Protein AF-A0A1I2QDH2-F1 (afdb_monomer)

Radius of gyration: 27.85 Å; Cα contacts (8 Å, |Δi|>4): 23; chains: 1; bounding box: 57×22×77 Å

Mean predicted aligned error: 15.74 Å

Organism: NCBI:txid1529

Sequence (107 aa):
MDELKKILLAGVGSIAYTYEKSANVVEELVEKGRLSVDEGKELSQELKRTFKDKSEAFNKKVMPLTKEDLKNTFEEMDFVSRDEFNDLREQVTKLEAKINAILNSLE

Nearest PDB structures (foldseek):
  2f66-assembly3_A  TM=7.375E-01  e=2.395E+00  Saccharomyces cerevisiae
  6pby-assembly1_A  TM=6.009E-01  e=7.349E+00  Rattus norvegicus

Structure (mmCIF, N/CA/C/O backbone):
data_AF-A0A1I2QDH2-F1
#
_entry.id   AF-A0A1I2QDH2-F1
#
loop_
_atom_site.group_PDB
_atom_site.id
_atom_site.type_symbol
_atom_site.label_atom_id
_atom_site.label_alt_id
_atom_site.label_comp_id
_atom_site.label_asym_id
_atom_site.label_entity_id
_atom_site.label_seq_id
_atom_site.pdbx_PDB_ins_code
_atom_site.Cartn_x
_atom_site.Cartn_y
_atom_site.Cartn_z
_atom_site.occupancy
_atom_site.B_iso_or_equiv
_atom_site.auth_seq_id
_atom_site.auth_comp_id
_atom_site.auth_asym_id
_atom_site.auth_atom_id
_atom_site.pdbx_PDB_model_num
ATOM 1 N N . MET A 1 1 ? -4.687 13.388 22.033 1.00 52.53 1 MET A N 1
ATOM 2 C CA . MET A 1 1 ? -5.242 13.145 20.681 1.00 52.53 1 MET A CA 1
ATOM 3 C C . MET A 1 1 ? -4.155 13.109 19.611 1.00 52.53 1 MET A C 1
ATOM 5 O O . MET A 1 1 ? -4.178 12.199 18.794 1.00 52.53 1 MET A O 1
ATOM 9 N N . ASP A 1 2 ? -3.180 14.023 19.627 1.00 57.59 2 ASP A N 1
ATOM 10 C CA . ASP A 1 2 ? -2.131 14.062 18.590 1.00 57.59 2 ASP A CA 1
ATOM 11 C C . ASP A 1 2 ? -1.115 12.922 18.660 1.00 57.59 2 ASP A C 1
ATOM 13 O O . ASP A 1 2 ? -0.591 12.500 17.638 1.00 57.59 2 ASP A O 1
ATOM 17 N N . GLU A 1 3 ? -0.871 12.371 19.842 1.00 54.78 3 GLU A N 1
ATOM 18 C CA . GLU A 1 3 ? 0.064 11.256 20.022 1.00 54.78 3 GLU A CA 1
ATOM 19 C C . GLU A 1 3 ? -0.487 9.941 19.450 1.00 54.78 3 GLU A C 1
ATOM 21 O O . GLU A 1 3 ? 0.215 9.220 18.749 1.00 54.78 3 GLU A O 1
ATOM 26 N N . LEU A 1 4 ? -1.793 9.703 19.621 1.00 57.72 4 LEU A N 1
ATOM 27 C CA . LEU A 1 4 ? -2.503 8.596 18.980 1.00 57.72 4 LEU A CA 1
ATOM 28 C C . LEU A 1 4 ? -2.540 8.775 17.457 1.00 57.72 4 LEU A C 1
ATOM 30 O O . LEU A 1 4 ? -2.280 7.826 16.726 1.00 57.72 4 LEU A O 1
ATOM 34 N N . LYS A 1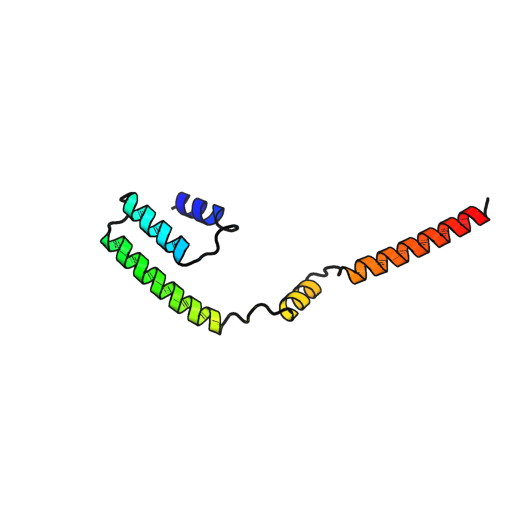 5 ? -2.786 10.000 16.966 1.00 53.25 5 LYS A N 1
ATOM 35 C CA . LYS A 1 5 ? -2.701 10.308 15.530 1.00 53.25 5 LYS A CA 1
ATOM 36 C C . LYS A 1 5 ? -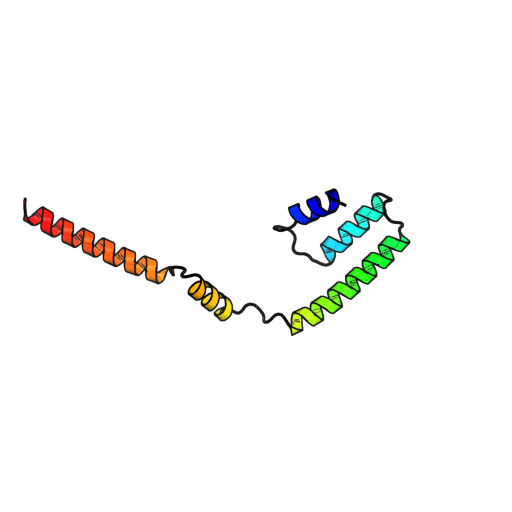1.299 10.064 14.978 1.00 53.25 5 LYS A C 1
ATOM 38 O O . LYS A 1 5 ? -1.192 9.537 13.883 1.00 53.25 5 LYS A O 1
ATOM 43 N N . LYS A 1 6 ? -0.238 10.398 15.720 1.00 57.53 6 LYS A N 1
ATOM 44 C CA . LYS A 1 6 ? 1.157 10.154 15.318 1.00 57.53 6 LYS A CA 1
ATOM 45 C C . LYS A 1 6 ? 1.512 8.668 15.297 1.00 57.53 6 LYS A C 1
ATOM 47 O O . LYS A 1 6 ? 2.166 8.246 14.356 1.00 57.53 6 LYS A O 1
ATOM 52 N N . ILE A 1 7 ? 1.048 7.879 16.267 1.00 60.56 7 ILE A N 1
ATOM 53 C CA . ILE A 1 7 ? 1.224 6.415 16.277 1.00 60.56 7 ILE A CA 1
ATOM 54 C C . ILE A 1 7 ? 0.462 5.774 15.111 1.00 60.56 7 ILE A C 1
ATOM 56 O O . ILE A 1 7 ? 1.001 4.921 14.413 1.00 60.56 7 ILE A O 1
ATOM 60 N N . LEU A 1 8 ? -0.765 6.235 14.854 1.00 55.16 8 LEU A N 1
ATOM 61 C CA . LEU A 1 8 ? -1.559 5.796 13.710 1.00 55.16 8 LEU A CA 1
ATOM 62 C C . LEU A 1 8 ? -0.887 6.169 12.384 1.00 55.16 8 LEU A C 1
ATOM 64 O O . LEU A 1 8 ? -0.752 5.297 11.537 1.00 55.16 8 LEU A O 1
ATOM 68 N N . LEU A 1 9 ? -0.424 7.416 12.228 1.00 60.09 9 LEU A N 1
ATOM 69 C CA . LEU A 1 9 ? 0.258 7.935 11.031 1.00 60.09 9 LEU A CA 1
ATOM 70 C C . LEU A 1 9 ? 1.611 7.254 10.783 1.00 60.09 9 LEU A C 1
ATOM 72 O O . LEU A 1 9 ? 1.924 6.934 9.642 1.00 60.09 9 LEU A O 1
ATOM 76 N N . ALA A 1 10 ? 2.376 6.964 11.839 1.00 63.94 10 ALA A N 1
ATOM 77 C CA . ALA A 1 10 ? 3.607 6.176 11.758 1.00 63.94 10 ALA A CA 1
ATOM 78 C C . ALA A 1 10 ? 3.347 4.700 11.391 1.00 63.94 10 ALA A C 1
ATOM 80 O O . ALA A 1 10 ? 4.261 4.006 10.954 1.00 63.94 10 ALA A O 1
ATOM 81 N N . GLY A 1 11 ? 2.102 4.231 11.536 1.00 53.19 11 GLY A N 1
ATOM 82 C CA . GLY A 1 11 ? 1.639 2.906 11.125 1.00 53.19 11 GLY A CA 1
ATOM 83 C C . GLY A 1 11 ? 1.076 2.820 9.699 1.00 53.19 11 GLY A C 1
ATOM 84 O O . GLY A 1 11 ? 0.813 1.706 9.243 1.00 53.19 11 GLY A O 1
ATOM 85 N N . VAL A 1 12 ? 0.919 3.938 8.969 1.00 48.84 12 VAL A N 1
ATOM 86 C CA . VAL A 1 12 ? 0.325 4.000 7.605 1.00 48.84 12 VAL A CA 1
ATOM 87 C C . VAL A 1 12 ? 1.314 3.518 6.531 1.00 48.84 12 VAL A C 1
ATOM 89 O O . VAL A 1 12 ? 1.538 4.161 5.513 1.00 48.84 12 VAL A O 1
ATOM 92 N N . GLY A 1 13 ? 1.930 2.359 6.755 1.00 46.59 13 GLY A N 1
ATOM 93 C CA . GLY A 1 13 ? 2.784 1.709 5.761 1.00 46.59 13 GLY A CA 1
ATOM 94 C C . GLY A 1 13 ? 3.125 0.254 6.072 1.00 46.59 13 GLY A C 1
ATOM 95 O O . GLY A 1 13 ? 3.237 -0.547 5.152 1.00 46.59 13 GLY A O 1
ATOM 96 N N . SER A 1 14 ? 3.240 -0.125 7.346 1.00 53.00 14 SER A N 1
ATOM 97 C CA . SER A 1 14 ? 3.725 -1.459 7.742 1.00 53.00 14 SER A CA 1
ATOM 98 C C . SER A 1 14 ? 2.727 -2.297 8.542 1.00 53.00 14 SER A C 1
ATOM 100 O O . SER A 1 14 ? 2.967 -3.486 8.736 1.00 53.00 14 SER A O 1
ATOM 102 N N . ILE A 1 15 ? 1.591 -1.738 8.973 1.00 45.44 15 ILE A N 1
ATOM 103 C CA . ILE A 1 15 ? 0.585 -2.499 9.717 1.00 45.44 15 ILE A CA 1
ATOM 104 C C . ILE A 1 15 ? -0.777 -2.244 9.095 1.00 45.44 15 ILE A C 1
ATOM 106 O O . ILE A 1 15 ? -1.432 -1.240 9.364 1.00 45.44 15 ILE A O 1
ATOM 110 N N . ALA A 1 16 ? -1.190 -3.157 8.220 1.00 51.59 16 ALA A N 1
ATOM 111 C CA . ALA A 1 16 ? -2.557 -3.213 7.736 1.00 51.59 16 ALA A CA 1
ATOM 112 C C . ALA A 1 16 ? -3.521 -3.050 8.926 1.00 51.59 16 ALA A C 1
ATOM 114 O O . ALA A 1 16 ? -3.333 -3.698 9.960 1.00 51.59 16 ALA A O 1
ATOM 115 N N . TYR A 1 17 ? -4.519 -2.172 8.783 1.00 54.88 17 TYR A N 1
ATOM 116 C CA . TYR A 1 17 ? -5.624 -1.953 9.724 1.00 54.88 17 TYR A CA 1
ATOM 117 C C . TYR A 1 17 ? -6.413 -3.265 9.912 1.00 54.88 17 TYR A C 1
ATOM 119 O O . TYR A 1 17 ? -7.471 -3.488 9.327 1.00 54.88 17 TYR A O 1
ATOM 127 N N . THR A 1 18 ? -5.845 -4.185 10.682 1.00 67.62 18 THR A N 1
ATOM 128 C CA . THR A 1 18 ? -6.388 -5.506 10.978 1.00 67.62 18 THR A CA 1
ATOM 129 C C . THR A 1 18 ? -6.973 -5.483 12.377 1.00 67.62 18 THR A C 1
ATOM 131 O O . THR A 1 18 ? -6.464 -4.801 13.270 1.00 67.62 18 THR A O 1
ATOM 134 N N . TYR A 1 19 ? -8.048 -6.245 12.570 1.00 73.25 19 TYR A N 1
ATOM 135 C CA . TYR A 1 19 ? -8.721 -6.361 13.860 1.00 73.25 19 TYR A CA 1
ATOM 136 C C . TYR A 1 19 ? -7.746 -6.669 15.010 1.00 73.25 19 TYR A C 1
ATOM 138 O O . TYR A 1 19 ? -7.825 -6.037 16.059 1.00 73.25 19 TYR A O 1
ATOM 146 N N . GLU A 1 20 ? -6.792 -7.578 14.790 1.00 70.25 20 GLU A N 1
ATOM 147 C CA . GLU A 1 20 ? -5.798 -7.985 15.790 1.00 70.25 20 GLU A CA 1
ATOM 148 C C . GLU A 1 20 ? -4.931 -6.810 16.260 1.00 70.25 20 GLU A C 1
ATOM 150 O O . GLU A 1 20 ? -4.750 -6.610 17.460 1.00 70.25 20 GLU A O 1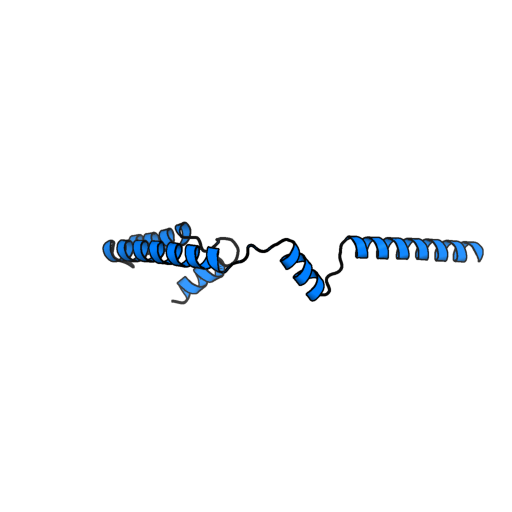
ATOM 155 N N . LYS A 1 21 ? -4.468 -5.950 15.342 1.00 75.38 21 LYS A N 1
ATOM 156 C CA . LYS A 1 21 ? -3.667 -4.789 15.741 1.00 75.38 21 LYS A CA 1
ATOM 157 C C . LYS A 1 21 ? -4.491 -3.745 16.490 1.00 75.38 21 LYS A C 1
ATOM 159 O O . LYS A 1 21 ? -3.986 -3.146 17.436 1.00 75.38 21 LYS A O 1
ATOM 164 N N . SER A 1 22 ? -5.741 -3.525 16.084 1.00 77.75 22 SER A N 1
ATOM 165 C CA . SER A 1 22 ? -6.642 -2.603 16.781 1.00 77.75 22 SER A CA 1
ATOM 166 C C . SER A 1 22 ? -7.015 -3.102 18.180 1.00 77.75 22 SER A C 1
ATOM 168 O O . SER A 1 22 ? -7.070 -2.290 19.099 1.00 77.75 22 SER A O 1
ATOM 170 N N . ALA A 1 23 ? -7.207 -4.412 18.362 1.00 82.00 23 ALA A N 1
ATOM 171 C CA . ALA A 1 23 ? -7.462 -5.017 19.669 1.00 82.00 23 ALA A CA 1
ATOM 172 C C . ALA A 1 23 ? -6.275 -4.823 20.632 1.00 82.00 23 ALA A C 1
ATOM 174 O O . ALA A 1 23 ? -6.478 -4.399 21.766 1.00 82.00 23 ALA A O 1
ATOM 175 N N . ASN A 1 24 ? -5.040 -5.000 20.149 1.00 82.69 24 ASN A N 1
ATOM 176 C CA . ASN A 1 24 ? -3.834 -4.802 20.963 1.00 82.69 24 ASN A CA 1
ATOM 177 C C . ASN A 1 24 ? -3.690 -3.358 21.478 1.00 82.69 24 ASN A C 1
ATOM 179 O O . ASN A 1 24 ? -3.202 -3.139 22.581 1.00 82.69 24 ASN A O 1
ATOM 183 N N . VAL A 1 25 ? -4.131 -2.356 20.706 1.00 84.12 25 VAL A N 1
ATOM 184 C CA . VAL A 1 25 ? -4.120 -0.951 21.157 1.00 84.12 25 VAL A CA 1
ATOM 185 C C . VAL A 1 25 ? -5.133 -0.724 22.280 1.00 84.12 25 VAL A C 1
ATOM 187 O O . VAL A 1 25 ? -4.859 0.038 23.202 1.00 84.12 25 VAL A O 1
ATOM 190 N N . VAL A 1 26 ? -6.298 -1.374 22.225 1.00 86.25 26 VAL A N 1
ATOM 191 C CA . VAL A 1 26 ? -7.292 -1.292 23.308 1.00 86.25 26 VAL A CA 1
ATOM 192 C C . VAL A 1 26 ? -6.743 -1.918 24.585 1.00 86.25 26 VAL A C 1
ATOM 194 O O . VAL A 1 26 ? -6.862 -1.318 25.650 1.00 86.25 26 VAL A O 1
ATOM 197 N N . GLU A 1 27 ? -6.090 -3.072 24.473 1.00 87.25 27 GLU A N 1
ATOM 198 C CA . GLU A 1 27 ? -5.450 -3.750 25.601 1.00 87.25 27 GLU A CA 1
ATOM 199 C C . GLU A 1 27 ? -4.337 -2.892 26.224 1.00 87.25 27 GLU A C 1
ATOM 201 O O . GLU A 1 27 ? -4.336 -2.670 27.432 1.00 87.25 27 GLU A O 1
ATOM 206 N N . GLU A 1 28 ? -3.488 -2.266 25.404 1.00 86.62 28 GLU A N 1
ATOM 207 C CA . GLU A 1 28 ? -2.446 -1.340 25.869 1.00 86.62 28 GLU A CA 1
ATOM 208 C C . GLU A 1 28 ? -3.029 -0.122 26.617 1.00 86.62 28 GLU A C 1
ATOM 210 O O . GLU A 1 28 ? -2.430 0.394 27.565 1.00 86.62 28 GLU A O 1
ATOM 215 N N . LEU A 1 29 ? -4.210 0.362 26.218 1.00 88.31 29 LEU A N 1
ATOM 216 C CA . LEU A 1 29 ? -4.893 1.457 26.912 1.00 88.31 29 LEU A CA 1
ATOM 217 C C . LEU A 1 29 ? -5.475 1.022 28.265 1.00 88.31 29 LEU A C 1
ATOM 219 O O . LEU A 1 29 ? -5.479 1.836 29.192 1.00 88.31 29 LEU A O 1
ATOM 223 N N . VAL A 1 30 ? -5.916 -0.234 28.394 1.00 89.81 30 VAL A N 1
ATOM 224 C CA . VAL A 1 30 ? -6.346 -0.827 29.673 1.00 89.81 30 VAL A CA 1
ATOM 225 C C . VAL A 1 30 ? -5.146 -1.022 30.599 1.00 89.81 30 VAL A C 1
ATOM 227 O O . VAL A 1 30 ? -5.181 -0.583 31.746 1.00 89.81 30 VAL A O 1
ATOM 230 N N . GLU A 1 31 ? -4.051 -1.595 30.095 1.00 89.56 31 GLU A N 1
ATOM 231 C CA . GLU A 1 31 ? -2.813 -1.800 30.860 1.00 89.56 31 GLU A CA 1
ATOM 232 C C . GLU A 1 31 ? -2.222 -0.481 31.373 1.00 89.56 31 GLU A C 1
ATOM 234 O O . GLU A 1 31 ? -1.739 -0.399 32.502 1.00 89.56 31 GLU A O 1
ATOM 239 N N . LYS A 1 32 ? -2.308 0.587 30.571 1.00 91.50 32 LYS A N 1
ATOM 240 C CA . LYS A 1 32 ? -1.865 1.937 30.955 1.00 91.50 32 LYS A CA 1
ATOM 241 C C . LYS A 1 32 ? -2.853 2.674 31.868 1.00 91.50 32 LYS A C 1
ATOM 243 O O . LYS A 1 32 ? -2.628 3.850 32.159 1.00 91.50 32 LYS A O 1
ATOM 248 N N . GLY A 1 33 ? -3.951 2.036 32.282 1.00 89.44 33 GLY A N 1
ATOM 249 C CA . GLY A 1 33 ? -4.984 2.625 33.140 1.00 89.44 33 GLY A CA 1
ATOM 250 C C . GLY A 1 33 ? -5.742 3.788 32.493 1.00 89.44 33 GLY A C 1
ATOM 251 O O . GLY A 1 33 ? -6.326 4.610 33.196 1.00 89.44 33 GLY A O 1
ATOM 252 N N . ARG A 1 34 ? -5.699 3.901 31.158 1.00 88.81 34 ARG A N 1
ATOM 253 C CA . ARG A 1 34 ? -6.420 4.934 30.394 1.00 88.81 34 ARG A CA 1
ATOM 254 C C . ARG A 1 34 ? -7.840 4.501 30.031 1.00 88.81 34 ARG A C 1
ATOM 256 O O . ARG A 1 34 ? -8.648 5.361 29.701 1.00 88.81 34 ARG A O 1
ATOM 263 N N . LEU A 1 35 ? -8.110 3.198 30.083 1.00 88.81 35 LEU A N 1
ATOM 264 C CA . LEU A 1 35 ? -9.436 2.588 30.058 1.00 88.81 35 LEU A CA 1
ATOM 265 C C . LEU A 1 35 ? -9.586 1.661 31.264 1.00 88.81 35 LEU A C 1
ATOM 267 O O . LEU A 1 35 ? -8.623 1.020 31.688 1.00 88.81 35 LEU A O 1
ATOM 271 N N . SER A 1 36 ? -10.806 1.542 31.779 1.00 91.62 36 SER A N 1
ATOM 272 C CA . SER A 1 36 ? -11.151 0.435 32.667 1.00 91.62 36 SER A CA 1
ATOM 273 C C . SER A 1 36 ? -11.211 -0.890 31.896 1.00 91.62 36 SER A C 1
ATOM 275 O O . SER A 1 36 ? -11.383 -0.930 30.676 1.00 91.62 36 SER A O 1
ATOM 277 N N . VAL A 1 37 ? -11.097 -2.004 32.622 1.00 91.44 37 VAL A N 1
ATOM 278 C CA . VAL A 1 37 ? -11.192 -3.356 32.044 1.00 91.44 37 VAL A CA 1
ATOM 279 C C . VAL A 1 37 ? -12.537 -3.577 31.345 1.00 91.44 37 VAL A C 1
ATOM 281 O O . VAL A 1 37 ? -12.591 -4.245 30.313 1.00 91.44 37 VAL A O 1
ATOM 284 N N . ASP A 1 38 ? -13.616 -3.013 31.886 1.00 90.75 38 ASP A N 1
ATOM 285 C CA . ASP A 1 38 ? -14.958 -3.184 31.332 1.00 90.75 38 ASP A CA 1
ATOM 286 C C . ASP A 1 38 ? -15.147 -2.366 30.048 1.00 90.75 38 ASP A C 1
ATOM 288 O O . ASP A 1 38 ? -15.603 -2.917 29.045 1.00 90.75 38 ASP A O 1
ATOM 292 N N . GLU A 1 39 ? -14.674 -1.115 30.017 1.00 87.50 39 GLU A N 1
ATOM 293 C CA . GLU A 1 39 ? -14.669 -0.295 28.795 1.00 87.50 39 GLU A CA 1
ATOM 294 C C . GLU A 1 39 ? -13.788 -0.922 27.701 1.00 87.50 39 GLU A C 1
ATOM 296 O O . GLU A 1 39 ? -14.142 -0.913 26.522 1.00 87.50 39 GLU A O 1
ATOM 301 N N . GLY A 1 40 ? -12.649 -1.518 28.072 1.00 89.12 40 GLY A N 1
ATOM 302 C CA . GLY A 1 40 ? -11.773 -2.210 27.125 1.00 89.12 40 GLY A CA 1
ATOM 303 C C . GLY A 1 40 ? -12.426 -3.446 26.498 1.00 89.12 40 GLY A C 1
ATOM 304 O O . GLY A 1 40 ? -12.279 -3.690 25.296 1.00 89.12 40 GLY A O 1
ATOM 305 N N . LYS A 1 41 ? -13.191 -4.213 27.286 1.00 89.25 41 LYS A N 1
ATOM 306 C CA . LYS A 1 41 ? -13.960 -5.368 26.793 1.00 89.25 41 LYS A CA 1
ATOM 307 C C . LYS A 1 41 ? -15.076 -4.942 25.848 1.00 89.25 41 LYS A C 1
ATOM 309 O O . LYS A 1 41 ? -15.225 -5.552 24.789 1.00 89.25 41 LYS A O 1
ATOM 314 N N . GLU A 1 42 ? -15.833 -3.913 26.214 1.00 91.12 42 G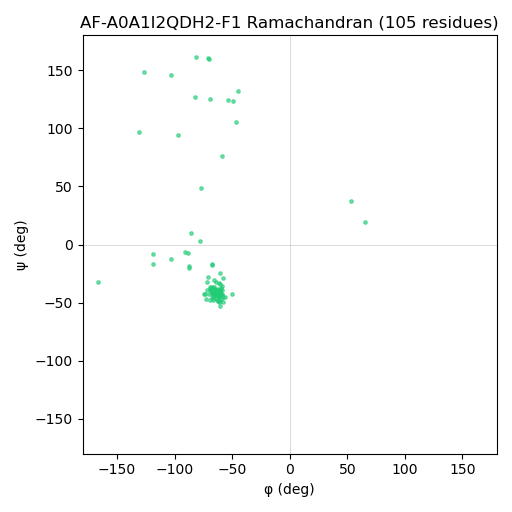LU A N 1
ATOM 315 C CA . GLU A 1 42 ? -16.916 -3.374 25.388 1.00 91.12 42 GLU A CA 1
ATOM 316 C C . GLU A 1 42 ? -16.376 -2.858 24.049 1.00 91.12 42 GLU A C 1
ATOM 318 O O . GLU A 1 42 ? -16.828 -3.285 22.983 1.00 91.12 42 GLU A O 1
ATOM 323 N N . LEU A 1 43 ? -15.316 -2.046 24.094 1.00 87.88 43 LEU A N 1
ATOM 324 C CA . LEU A 1 43 ? -14.676 -1.503 22.901 1.00 87.88 43 LEU A CA 1
ATOM 325 C C . LEU A 1 43 ? -14.110 -2.610 21.998 1.00 87.88 43 LEU A C 1
ATOM 327 O O . LEU A 1 43 ? -14.263 -2.555 20.779 1.00 87.88 43 LEU A O 1
ATOM 331 N N . SER A 1 44 ? -13.509 -3.655 22.574 1.00 85.38 44 SER A N 1
ATOM 332 C CA . SER A 1 44 ? -13.005 -4.808 21.812 1.00 85.38 44 SER A CA 1
ATOM 333 C C . SER A 1 44 ? -14.125 -5.574 21.101 1.00 85.38 44 SER A C 1
ATOM 335 O O . SER A 1 44 ? -13.977 -5.973 19.941 1.00 85.38 44 SER A O 1
ATOM 337 N N . GLN A 1 45 ? -15.270 -5.763 21.762 1.00 88.25 45 GLN A N 1
ATOM 338 C CA . GLN A 1 45 ? -16.439 -6.407 21.159 1.00 88.25 45 GLN A CA 1
ATOM 339 C C . GLN A 1 45 ? -17.037 -5.559 20.034 1.00 88.25 45 GLN A C 1
ATOM 341 O O . GLN A 1 45 ? -17.368 -6.089 18.968 1.00 88.25 45 GLN A O 1
ATOM 346 N N . GLU A 1 46 ? -17.131 -4.247 20.233 1.00 85.88 46 GLU A N 1
ATOM 347 C CA . GLU A 1 46 ? -17.644 -3.335 19.218 1.00 85.88 46 GLU A CA 1
ATOM 348 C C . GLU A 1 46 ? -16.711 -3.227 18.006 1.00 85.88 46 GLU A C 1
ATOM 350 O O . GLU A 1 46 ? -17.179 -3.243 16.863 1.00 85.88 46 GLU A O 1
ATOM 355 N N . LEU A 1 47 ? -15.393 -3.217 18.226 1.00 85.06 47 LEU A N 1
ATOM 356 C CA . LEU A 1 47 ? -14.398 -3.310 17.158 1.00 85.06 47 LEU A CA 1
ATOM 357 C C . LEU A 1 47 ? -14.565 -4.604 16.356 1.00 85.06 47 LEU A C 1
ATOM 359 O O . LEU A 1 47 ? -14.534 -4.566 15.125 1.00 85.06 47 LEU A O 1
ATOM 363 N N . LYS A 1 48 ? -14.798 -5.740 17.027 1.00 83.38 48 LYS A N 1
ATOM 364 C CA . LYS A 1 48 ? -14.992 -7.044 16.370 1.00 83.38 48 LYS A CA 1
ATOM 365 C C . LYS A 1 48 ? -16.235 -7.053 15.495 1.00 83.38 48 LYS A C 1
ATOM 367 O O . LYS A 1 48 ? -16.181 -7.509 14.353 1.00 83.38 48 LYS A O 1
ATOM 372 N N . ARG A 1 49 ? -17.343 -6.532 16.027 1.00 85.81 49 ARG A N 1
ATOM 373 C CA . ARG A 1 49 ? -18.605 -6.374 15.299 1.00 85.81 49 ARG A CA 1
ATOM 374 C C . ARG A 1 49 ? -18.418 -5.466 14.086 1.00 85.81 49 ARG A C 1
ATOM 376 O O . ARG A 1 49 ? -18.672 -5.889 12.968 1.00 85.81 49 ARG A O 1
ATOM 383 N N . THR A 1 50 ? -17.867 -4.273 14.296 1.00 82.00 50 THR A N 1
ATOM 384 C CA . THR A 1 50 ? -17.651 -3.278 13.236 1.00 82.00 50 THR A CA 1
ATOM 385 C C . THR A 1 50 ? -16.738 -3.807 12.136 1.00 82.00 50 THR A C 1
ATOM 387 O O . THR A 1 50 ? -16.992 -3.567 10.957 1.00 82.00 50 THR A O 1
ATOM 390 N N . PHE A 1 51 ? -15.676 -4.534 12.493 1.00 79.62 51 PHE A N 1
ATOM 391 C CA . PHE A 1 51 ? -14.780 -5.141 11.515 1.00 79.62 51 PHE A CA 1
ATOM 392 C C . PHE A 1 51 ? -15.476 -6.242 10.717 1.00 79.62 51 PHE A C 1
ATOM 394 O O . PHE A 1 51 ? -15.309 -6.293 9.503 1.00 79.62 51 PHE A O 1
ATOM 401 N N . LYS A 1 52 ? -16.280 -7.095 11.363 1.00 77.12 52 LYS A N 1
ATOM 402 C CA . LYS A 1 52 ? -17.061 -8.127 10.674 1.00 77.12 52 LYS A CA 1
ATOM 403 C C . LYS A 1 52 ? -18.078 -7.504 9.714 1.00 77.12 52 LYS A C 1
ATOM 405 O O . LYS A 1 52 ? -18.076 -7.854 8.540 1.00 77.12 52 LYS A O 1
ATOM 410 N N . ASP A 1 53 ? -18.846 -6.522 10.175 1.00 76.94 53 ASP A N 1
ATOM 411 C CA . ASP A 1 53 ? -19.865 -5.837 9.372 1.00 76.94 53 ASP A CA 1
ATOM 412 C C . ASP A 1 53 ? -19.234 -5.098 8.184 1.00 76.94 53 ASP A C 1
ATOM 414 O O . ASP A 1 53 ? -19.710 -5.186 7.049 1.00 76.94 53 ASP A O 1
ATOM 418 N N . LYS A 1 54 ? -18.113 -4.400 8.417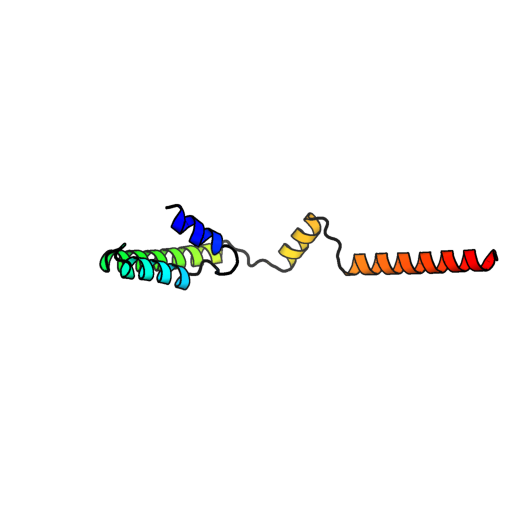 1.00 70.50 54 LYS A N 1
ATOM 419 C CA . LYS A 1 54 ? -17.363 -3.738 7.345 1.00 70.50 54 LYS A CA 1
ATOM 420 C C . LYS A 1 54 ? -16.686 -4.731 6.419 1.00 70.50 54 LYS A C 1
ATOM 422 O O . LYS A 1 54 ? -16.658 -4.455 5.235 1.00 70.50 54 LYS A O 1
ATOM 427 N N . SER A 1 55 ? -16.165 -5.853 6.906 1.00 66.06 55 SER A N 1
ATOM 428 C CA . SER A 1 55 ? -15.568 -6.897 6.067 1.00 66.06 55 SER A CA 1
ATOM 429 C C . SER A 1 55 ? -16.623 -7.548 5.178 1.00 66.06 55 SER A C 1
ATOM 431 O O . SER A 1 55 ? -16.404 -7.704 3.984 1.00 66.06 55 SER A O 1
ATOM 433 N N . GLU A 1 56 ? -17.810 -7.854 5.697 1.00 63.78 56 GLU A N 1
ATOM 434 C CA . GLU A 1 56 ? -18.927 -8.365 4.895 1.00 63.78 56 GLU A CA 1
ATOM 435 C C . GLU A 1 56 ? -19.408 -7.332 3.861 1.00 63.78 56 GLU A C 1
ATOM 437 O O . GLU A 1 56 ? -19.643 -7.675 2.700 1.00 63.78 56 GLU A O 1
ATOM 442 N N . ALA A 1 57 ? -19.479 -6.051 4.237 1.00 59.62 57 ALA A N 1
ATOM 443 C CA . ALA A 1 57 ? -19.798 -4.966 3.310 1.00 59.62 57 ALA A CA 1
ATOM 444 C C . ALA A 1 57 ? -18.688 -4.724 2.270 1.00 59.62 57 ALA A C 1
ATOM 446 O O . ALA A 1 57 ? -18.983 -4.460 1.107 1.00 59.62 57 ALA A O 1
ATOM 447 N N . PHE A 1 58 ? -17.421 -4.839 2.668 1.00 54.38 58 PHE A N 1
ATOM 448 C CA . PHE A 1 58 ? -16.236 -4.678 1.825 1.00 54.38 58 PHE A CA 1
ATOM 449 C C . PHE A 1 58 ? -16.114 -5.845 0.848 1.00 54.38 58 PHE A C 1
ATOM 451 O O . PHE A 1 58 ? -15.946 -5.603 -0.334 1.00 54.38 58 PHE A O 1
ATOM 458 N N . ASN A 1 59 ? -16.354 -7.086 1.273 1.00 52.97 59 ASN A N 1
ATOM 459 C CA . ASN A 1 59 ? -16.448 -8.245 0.378 1.00 52.97 59 ASN A CA 1
ATOM 460 C C . ASN A 1 59 ? -17.576 -8.105 -0.663 1.00 52.97 59 ASN A C 1
ATOM 462 O O . ASN A 1 59 ? -17.504 -8.706 -1.729 1.00 52.97 59 ASN A O 1
ATOM 466 N N . LYS A 1 60 ? -18.612 -7.300 -0.383 1.00 53.56 60 LYS A N 1
ATOM 467 C CA . LYS A 1 60 ? -19.686 -6.976 -1.340 1.00 53.56 60 LYS A CA 1
ATOM 468 C C . LYS A 1 60 ? -19.401 -5.771 -2.244 1.00 53.56 60 LYS A C 1
ATOM 470 O O . LYS A 1 60 ? -20.075 -5.637 -3.261 1.00 53.56 60 LYS A O 1
ATOM 475 N N . LYS A 1 61 ? -18.480 -4.872 -1.876 1.00 50.84 61 LYS A N 1
ATOM 476 C CA . LYS A 1 61 ? -18.231 -3.595 -2.583 1.00 50.84 61 LYS A CA 1
ATOM 477 C C . LYS A 1 61 ? -16.826 -3.439 -3.150 1.00 50.84 61 LYS A C 1
ATOM 479 O O . LYS A 1 61 ? -16.614 -2.575 -3.993 1.00 50.84 61 LYS A O 1
ATOM 484 N N . VAL A 1 62 ? -15.882 -4.243 -2.695 1.00 49.53 62 VAL A N 1
ATOM 485 C CA . VAL A 1 62 ? -14.526 -4.281 -3.217 1.00 49.53 62 VAL A CA 1
ATOM 486 C C . VAL A 1 62 ? -14.493 -5.416 -4.200 1.00 49.53 62 VAL A C 1
ATOM 488 O O . VAL A 1 62 ? -14.324 -6.579 -3.844 1.00 49.53 62 VAL A O 1
ATOM 491 N N . MET A 1 63 ? -14.715 -5.049 -5.459 1.00 53.66 63 MET A N 1
ATOM 492 C CA . MET A 1 63 ? -14.232 -5.874 -6.550 1.00 53.66 63 MET A CA 1
ATOM 493 C C . MET A 1 63 ? -12.758 -6.167 -6.238 1.00 53.66 63 MET A C 1
ATOM 495 O O . MET A 1 63 ? -12.012 -5.221 -5.957 1.00 53.66 63 MET A O 1
ATOM 499 N N . PRO A 1 64 ? -12.344 -7.443 -6.160 1.00 58.44 64 PRO A N 1
ATOM 500 C CA . PRO A 1 64 ? -10.935 -7.754 -5.999 1.00 58.44 64 PRO A CA 1
ATOM 501 C C . PRO A 1 64 ? -10.204 -7.039 -7.129 1.00 58.44 64 PRO A C 1
ATOM 503 O O . PRO A 1 64 ? -10.595 -7.229 -8.274 1.00 58.44 64 PRO A O 1
ATOM 506 N N . LEU A 1 65 ? -9.209 -6.204 -6.802 1.00 60.16 65 LEU A N 1
ATOM 507 C CA . LEU A 1 65 ? -8.357 -5.539 -7.791 1.00 60.16 65 LEU A CA 1
ATOM 508 C C . LEU A 1 65 ? -7.909 -6.591 -8.802 1.00 60.16 65 LEU A C 1
ATOM 510 O O . LEU A 1 65 ? -7.107 -7.476 -8.483 1.00 60.16 65 LEU A O 1
ATOM 514 N N . THR A 1 66 ? -8.503 -6.552 -9.988 1.00 69.94 66 THR A N 1
ATOM 515 C CA . THR A 1 66 ? -8.215 -7.535 -11.016 1.00 69.94 66 THR A CA 1
ATOM 516 C C . THR A 1 66 ? -6.933 -7.127 -11.728 1.00 69.94 66 THR A C 1
ATOM 518 O O . THR A 1 66 ? -6.482 -5.980 -11.676 1.00 69.94 66 THR A O 1
ATOM 521 N N . LYS A 1 67 ? -6.315 -8.084 -12.425 1.00 70.38 67 LYS A N 1
ATOM 522 C CA . LYS A 1 67 ? -5.173 -7.776 -13.297 1.00 70.38 67 LYS A CA 1
ATOM 523 C C . LYS A 1 67 ? -5.543 -6.746 -14.371 1.00 70.38 67 LYS A C 1
ATOM 525 O O . LYS A 1 67 ? -4.675 -6.003 -14.811 1.00 70.38 67 LYS A O 1
ATOM 530 N N . GLU A 1 68 ? -6.810 -6.717 -14.771 1.00 72.69 68 GLU A N 1
ATOM 531 C CA . GLU A 1 68 ? -7.351 -5.790 -15.760 1.00 72.69 68 GLU A CA 1
ATOM 532 C C . GLU A 1 68 ? -7.495 -4.376 -15.184 1.00 72.69 68 GLU A C 1
ATOM 534 O O . GLU A 1 68 ? -7.041 -3.431 -15.817 1.00 72.69 68 GLU A O 1
ATOM 539 N N . ASP A 1 69 ? -7.975 -4.235 -13.943 1.00 73.75 69 ASP A N 1
ATOM 540 C CA . ASP A 1 69 ? -8.046 -2.934 -13.255 1.00 73.75 69 ASP A CA 1
ATOM 541 C C . ASP A 1 69 ? -6.661 -2.288 -13.126 1.00 73.75 69 ASP A C 1
ATOM 543 O O . ASP A 1 69 ? -6.483 -1.106 -13.411 1.00 73.75 69 ASP A O 1
ATOM 547 N N . LEU A 1 70 ? -5.653 -3.086 -12.755 1.00 74.38 70 LEU A N 1
ATOM 548 C CA . LEU A 1 70 ? -4.271 -2.616 -12.669 1.00 74.38 70 LEU A CA 1
ATOM 549 C C . LEU A 1 70 ? -3.729 -2.205 -14.043 1.00 74.38 70 LEU A C 1
ATOM 551 O O . LEU A 1 70 ? -3.099 -1.157 -14.150 1.00 74.38 70 LEU A O 1
ATOM 555 N N . LYS A 1 71 ? -3.988 -2.999 -15.091 1.00 72.06 71 LYS A N 1
ATOM 556 C CA . LYS A 1 71 ? -3.570 -2.695 -16.469 1.00 72.06 71 LYS A CA 1
ATOM 557 C C . LYS A 1 71 ? -4.175 -1.377 -16.955 1.00 72.06 71 LYS A C 1
ATOM 559 O O . LYS A 1 71 ? -3.431 -0.527 -17.427 1.00 72.06 71 LYS A O 1
ATOM 564 N N . ASN A 1 72 ? -5.474 -1.178 -16.744 1.00 75.69 72 ASN A N 1
ATOM 565 C CA . ASN A 1 72 ? -6.176 0.045 -17.132 1.00 75.69 72 ASN A CA 1
ATOM 566 C C . ASN A 1 72 ? -5.613 1.274 -16.403 1.00 75.69 72 ASN A C 1
ATOM 568 O O . ASN A 1 72 ? -5.367 2.300 -17.022 1.00 75.69 72 ASN A O 1
ATOM 572 N N . THR A 1 73 ? -5.320 1.163 -15.103 1.00 77.88 73 THR A N 1
ATOM 573 C CA . THR A 1 73 ? -4.699 2.261 -14.344 1.00 77.88 73 THR A CA 1
ATOM 574 C C . THR A 1 73 ? -3.273 2.579 -14.818 1.00 77.88 73 THR A C 1
ATOM 576 O O . THR A 1 73 ? -2.879 3.743 -14.840 1.00 77.88 73 THR A O 1
ATOM 579 N N . PHE A 1 74 ? -2.477 1.574 -15.201 1.00 73.50 74 PHE A N 1
ATOM 580 C CA . PHE A 1 74 ? -1.147 1.811 -15.778 1.00 73.50 74 PHE A CA 1
ATOM 581 C C . PHE A 1 74 ? -1.222 2.481 -17.156 1.00 73.50 74 PHE A C 1
ATOM 583 O O . PHE A 1 74 ? -0.393 3.342 -17.445 1.00 73.50 74 PHE A O 1
ATOM 590 N N . GLU A 1 75 ? -2.224 2.132 -17.965 1.00 72.75 75 GLU A N 1
ATOM 591 C CA . GLU A 1 75 ? -2.494 2.777 -19.254 1.00 72.75 75 GLU A CA 1
ATOM 592 C C . GLU A 1 75 ? -2.968 4.232 -19.072 1.00 72.75 75 GLU A C 1
ATOM 594 O O . GLU A 1 75 ? -2.492 5.126 -19.765 1.00 72.75 75 GLU A O 1
ATOM 599 N N . GLU A 1 76 ? -3.834 4.509 -18.091 1.00 77.62 76 GLU A N 1
ATOM 600 C CA . GLU A 1 76 ? -4.300 5.868 -17.766 1.00 77.62 76 GLU A CA 1
ATOM 601 C C . GLU A 1 76 ? -3.190 6.790 -17.240 1.00 77.62 76 GLU A C 1
ATOM 603 O O . GLU A 1 76 ? -3.239 8.002 -17.448 1.00 77.62 76 GLU A O 1
ATOM 608 N N . MET A 1 77 ? -2.191 6.231 -16.551 1.00 77.38 77 MET A N 1
ATOM 609 C CA . MET A 1 77 ? -1.053 6.984 -16.014 1.00 77.38 77 MET A CA 1
ATOM 610 C C . MET A 1 77 ? 0.094 7.178 -17.020 1.00 77.38 77 MET A C 1
ATOM 612 O O . MET A 1 77 ? 1.160 7.645 -16.618 1.00 77.38 77 MET A O 1
ATOM 616 N N . ASP A 1 78 ? -0.119 6.838 -18.298 1.00 74.12 78 ASP A N 1
ATOM 617 C CA . ASP A 1 78 ? 0.857 6.979 -19.394 1.00 74.12 78 ASP A CA 1
ATOM 618 C C . ASP A 1 78 ? 2.212 6.317 -19.063 1.00 74.12 78 ASP A C 1
ATOM 620 O O . ASP A 1 78 ? 3.299 6.835 -19.332 1.00 74.12 78 ASP A O 1
ATOM 624 N N . PHE A 1 79 ? 2.154 5.171 -18.375 1.00 80.62 79 PHE A N 1
ATOM 625 C CA . PHE A 1 79 ? 3.340 4.454 -17.925 1.00 80.62 79 PHE A CA 1
ATOM 626 C C . PHE A 1 79 ? 3.906 3.601 -19.063 1.00 80.62 79 PHE A C 1
ATOM 628 O O . PHE A 1 79 ? 3.213 2.748 -19.611 1.00 80.62 79 PHE A O 1
ATOM 635 N N . VAL A 1 80 ? 5.195 3.763 -19.368 1.00 80.44 80 VAL A N 1
ATOM 636 C CA . VAL A 1 80 ? 5.863 2.954 -20.399 1.00 80.44 80 VAL A CA 1
ATOM 637 C C . VAL A 1 80 ? 6.008 1.509 -19.921 1.00 80.44 80 VAL A C 1
ATOM 639 O O . VAL A 1 80 ? 6.595 1.246 -18.862 1.00 80.44 80 VAL A O 1
ATOM 642 N N . SER A 1 81 ? 5.507 0.557 -20.709 1.00 83.06 81 SER A N 1
ATOM 643 C CA . SER A 1 81 ? 5.671 -0.866 -20.420 1.00 83.06 81 SER A CA 1
ATOM 644 C C . SER A 1 81 ? 7.115 -1.328 -20.643 1.00 83.06 81 SER A C 1
ATOM 646 O O . SER A 1 81 ? 7.918 -0.707 -21.344 1.00 83.06 81 SER A O 1
ATOM 648 N N . ARG A 1 82 ? 7.479 -2.466 -20.042 1.00 87.56 82 ARG A N 1
ATOM 649 C CA . ARG A 1 82 ? 8.826 -3.030 -20.214 1.00 87.56 82 ARG A CA 1
ATOM 650 C C . ARG A 1 82 ? 9.106 -3.437 -21.664 1.00 87.56 82 ARG A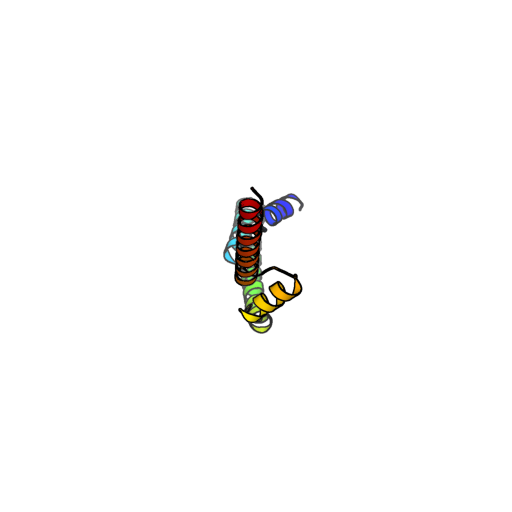 C 1
ATOM 652 O O . ARG A 1 82 ? 10.252 -3.331 -22.093 1.00 87.56 82 ARG A O 1
ATOM 659 N N . ASP A 1 83 ? 8.084 -3.873 -22.390 1.00 86.25 83 ASP A N 1
ATOM 660 C CA . ASP A 1 83 ? 8.215 -4.287 -23.786 1.00 86.25 83 ASP A CA 1
ATOM 661 C C . ASP A 1 83 ? 8.427 -3.068 -24.690 1.00 86.25 83 ASP A C 1
ATOM 663 O O . ASP A 1 83 ? 9.405 -3.032 -25.430 1.00 86.25 83 ASP A O 1
ATOM 667 N N . GLU A 1 84 ? 7.634 -2.004 -24.519 1.00 86.38 84 GLU A N 1
ATOM 668 C CA . GLU A 1 84 ? 7.827 -0.734 -25.241 1.00 86.38 84 GLU A CA 1
ATOM 669 C C . GLU A 1 84 ? 9.207 -0.114 -24.977 1.00 86.38 84 GLU A C 1
ATOM 671 O O . GLU A 1 84 ? 9.858 0.398 -25.890 1.00 86.38 84 GLU A O 1
ATOM 676 N N . PHE A 1 85 ? 9.696 -0.197 -23.735 1.00 92.25 85 PHE A N 1
ATOM 677 C CA . PHE A 1 85 ? 11.046 0.247 -23.391 1.00 92.25 85 PHE A CA 1
ATOM 678 C C . PHE A 1 85 ? 12.128 -0.562 -24.124 1.00 92.25 85 PHE A C 1
ATOM 680 O O . PHE A 1 85 ? 13.109 0.007 -24.611 1.00 92.25 85 PHE A O 1
ATOM 687 N N . ASN A 1 86 ? 11.970 -1.886 -24.200 1.00 93.81 86 ASN A N 1
ATOM 688 C CA . ASN A 1 86 ? 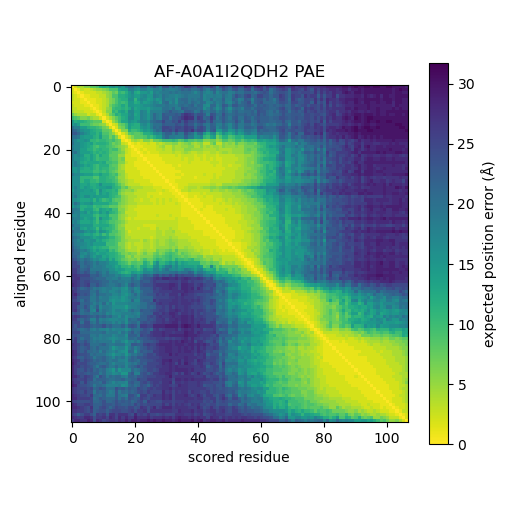12.923 -2.760 -24.880 1.00 93.81 86 ASN A CA 1
ATOM 689 C C . ASN A 1 86 ? 12.922 -2.530 -26.395 1.00 93.81 86 ASN A C 1
ATOM 691 O O . ASN A 1 86 ? 14.001 -2.442 -26.983 1.00 93.81 86 ASN A O 1
ATOM 695 N N . ASP A 1 87 ? 11.748 -2.359 -27.002 1.00 95.44 87 ASP A N 1
ATOM 696 C CA . ASP A 1 87 ? 11.606 -2.055 -28.427 1.00 95.44 87 ASP A CA 1
ATOM 697 C C . ASP A 1 87 ? 12.280 -0.725 -28.776 1.00 95.44 87 ASP A C 1
ATOM 699 O O . ASP A 1 87 ? 13.043 -0.632 -29.743 1.00 95.44 87 ASP A O 1
ATOM 703 N N . LEU A 1 88 ? 12.060 0.308 -27.956 1.00 95.19 88 LEU A N 1
ATOM 704 C CA . LEU A 1 88 ? 12.714 1.601 -28.138 1.00 95.19 88 LEU A CA 1
ATOM 705 C C . LEU A 1 88 ? 14.235 1.475 -28.006 1.00 95.19 88 LEU A C 1
ATOM 707 O O . LEU A 1 88 ? 14.981 2.018 -28.822 1.00 95.19 88 LEU A O 1
ATOM 711 N N . ARG A 1 89 ? 14.709 0.716 -27.012 1.00 95.31 89 ARG A N 1
ATOM 712 C CA . ARG A 1 89 ? 16.137 0.457 -26.814 1.00 95.31 89 ARG A CA 1
ATOM 713 C C . ARG A 1 89 ? 16.760 -0.250 -28.017 1.00 95.31 89 ARG A C 1
ATOM 715 O O . ARG A 1 89 ? 17.847 0.134 -28.442 1.00 95.31 89 ARG A O 1
ATOM 722 N N . GLU A 1 90 ? 16.084 -1.242 -28.589 1.00 97.00 90 GLU A N 1
ATOM 723 C CA . GLU A 1 90 ? 16.570 -1.944 -29.779 1.00 97.00 90 GLU A CA 1
ATOM 724 C C . GLU A 1 90 ? 16.666 -1.000 -30.986 1.00 97.00 90 GLU A C 1
ATOM 726 O O . GLU A 1 90 ? 17.656 -1.024 -31.724 1.00 97.00 90 GLU A O 1
ATOM 731 N N . GLN A 1 91 ? 15.666 -0.134 -31.178 1.00 96.44 91 GLN A N 1
ATOM 732 C CA . GLN A 1 91 ? 15.697 0.875 -32.238 1.00 96.44 91 GLN A CA 1
ATOM 733 C C . GLN A 1 91 ? 16.867 1.846 -32.066 1.00 96.44 91 GLN A C 1
ATOM 735 O O . GLN A 1 91 ? 17.576 2.109 -33.040 1.00 96.44 91 GLN A O 1
ATOM 740 N N . VAL A 1 92 ? 17.118 2.319 -30.842 1.00 96.88 92 VAL A N 1
ATOM 741 C CA . VAL A 1 92 ? 18.276 3.170 -30.526 1.00 96.88 92 VAL A CA 1
ATOM 742 C C . VAL A 1 92 ? 19.578 2.454 -30.879 1.00 96.88 92 VAL A C 1
ATOM 744 O O . VAL A 1 92 ? 20.371 2.996 -31.643 1.00 96.88 92 VAL A O 1
ATOM 747 N N . THR A 1 93 ? 19.763 1.204 -30.449 1.00 96.31 93 THR A N 1
ATOM 748 C CA . THR A 1 93 ? 20.974 0.432 -30.771 1.00 96.31 93 THR A CA 1
ATOM 749 C C . THR A 1 93 ? 21.158 0.229 -32.280 1.00 96.31 93 THR A C 1
ATOM 751 O O . TH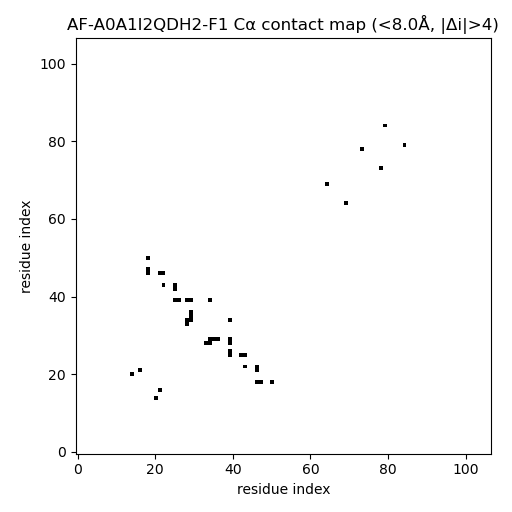R A 1 93 ? 22.273 0.337 -32.794 1.00 96.31 93 THR A O 1
ATOM 754 N N . LYS A 1 94 ? 20.079 -0.018 -33.035 1.00 96.31 94 LYS A N 1
ATOM 755 C CA . LYS A 1 94 ? 20.142 -0.116 -34.505 1.00 96.31 94 LYS A CA 1
ATOM 756 C C . LYS A 1 94 ? 20.550 1.209 -35.151 1.00 96.31 94 LYS A C 1
ATOM 758 O O . LYS A 1 94 ? 21.293 1.198 -36.133 1.00 96.31 94 LYS A O 1
ATOM 763 N N . LEU A 1 95 ? 20.054 2.335 -34.642 1.00 96.12 95 LEU A N 1
ATOM 764 C CA . LEU A 1 95 ? 20.419 3.664 -35.133 1.00 96.12 95 LEU A CA 1
ATOM 765 C C . LEU A 1 95 ? 21.879 3.990 -34.820 1.00 96.12 95 LEU A C 1
ATOM 767 O O . LEU A 1 95 ? 22.599 4.405 -35.722 1.00 96.12 95 LEU A O 1
ATOM 771 N N . GLU A 1 96 ? 22.334 3.724 -33.597 1.00 94.00 96 GLU A N 1
ATOM 772 C CA . GLU A 1 96 ? 23.736 3.876 -33.196 1.00 94.00 96 GLU A CA 1
ATOM 773 C C . GLU A 1 96 ? 24.664 3.052 -34.096 1.00 94.00 96 GLU A C 1
ATOM 775 O O . GLU A 1 96 ? 25.655 3.569 -34.610 1.00 94.00 96 GLU A O 1
ATOM 780 N N . ALA A 1 97 ? 24.310 1.794 -34.376 1.00 95.00 97 ALA A N 1
ATOM 781 C CA . ALA A 1 97 ? 25.078 0.939 -35.277 1.00 95.00 97 ALA A CA 1
ATOM 782 C C . ALA A 1 97 ? 25.149 1.504 -36.707 1.00 95.00 97 ALA A C 1
ATOM 784 O O . ALA A 1 97 ? 26.219 1.503 -37.317 1.00 95.00 97 ALA A O 1
ATOM 785 N N . LYS A 1 98 ? 24.032 2.019 -37.241 1.00 95.31 98 LYS A N 1
ATOM 786 C CA . LYS A 1 98 ? 23.998 2.660 -38.567 1.00 95.31 98 LYS A CA 1
ATOM 787 C C . LYS A 1 98 ? 24.838 3.934 -38.610 1.00 95.31 98 LYS A C 1
ATOM 789 O O . LYS A 1 98 ? 25.567 4.132 -39.576 1.00 95.31 98 LYS A O 1
ATOM 794 N N . ILE A 1 99 ? 24.749 4.776 -37.580 1.00 95.38 99 ILE A N 1
ATOM 795 C CA . ILE A 1 99 ? 25.538 6.009 -37.471 1.00 95.38 99 ILE A CA 1
ATOM 796 C C . ILE A 1 99 ? 27.029 5.670 -37.453 1.00 95.38 99 ILE A C 1
ATOM 798 O O . ILE A 1 99 ? 27.781 6.222 -38.250 1.00 95.38 99 ILE A O 1
ATOM 802 N N . ASN A 1 100 ? 27.445 4.709 -36.627 1.00 93.62 100 ASN A N 1
ATOM 803 C CA . ASN A 1 100 ? 28.842 4.281 -36.552 1.00 93.62 100 ASN A CA 1
ATOM 804 C C . ASN A 1 100 ? 29.345 3.696 -37.879 1.00 93.62 100 ASN A C 1
ATOM 806 O O . ASN A 1 100 ? 30.460 3.991 -38.296 1.00 93.62 100 ASN A O 1
ATOM 810 N N . ALA A 1 101 ? 28.523 2.908 -38.578 1.00 92.25 101 ALA A N 1
ATOM 811 C CA . ALA A 1 101 ? 28.884 2.377 -39.891 1.00 92.25 101 ALA A CA 1
ATOM 812 C C . ALA A 1 101 ? 29.089 3.486 -40.936 1.00 92.25 101 ALA A C 1
ATOM 814 O O . ALA A 1 101 ? 30.017 3.403 -41.736 1.00 92.25 101 ALA A O 1
ATOM 815 N N . ILE A 1 102 ? 28.251 4.529 -40.914 1.00 93.50 102 ILE A N 1
ATOM 816 C CA . ILE A 1 102 ? 28.399 5.691 -41.799 1.00 93.50 102 ILE A CA 1
ATOM 817 C C . ILE A 1 102 ? 29.671 6.466 -41.448 1.00 93.50 102 ILE A C 1
ATOM 819 O O . ILE A 1 102 ? 30.453 6.758 -42.346 1.00 93.50 102 ILE A O 1
ATOM 823 N N . LEU A 1 103 ? 29.909 6.760 -40.167 1.00 88.06 103 LEU A N 1
ATOM 824 C CA . LEU A 1 103 ? 31.108 7.480 -39.723 1.00 88.06 103 LEU A CA 1
ATOM 825 C C . LEU A 1 103 ? 32.393 6.748 -40.134 1.00 88.06 103 LEU A C 1
ATOM 827 O O . LEU A 1 103 ? 33.267 7.360 -40.734 1.00 88.06 103 LEU A O 1
ATOM 831 N N . ASN A 1 104 ? 32.453 5.429 -39.935 1.00 87.25 104 ASN A N 1
ATOM 832 C CA . ASN A 1 104 ? 33.603 4.611 -40.337 1.00 87.25 104 ASN A CA 1
ATOM 833 C C . ASN A 1 104 ? 33.781 4.498 -41.861 1.00 87.25 104 ASN A C 1
ATOM 835 O O . ASN A 1 104 ? 34.832 4.068 -42.316 1.00 87.25 104 ASN A O 1
ATOM 839 N N . SER A 1 105 ? 32.750 4.809 -42.652 1.00 84.62 105 SER A N 1
ATOM 840 C CA . SER A 1 105 ? 32.840 4.838 -44.120 1.00 84.62 105 SER A CA 1
ATOM 841 C C . SER A 1 105 ? 33.295 6.192 -44.680 1.00 84.62 105 SER A C 1
ATOM 843 O O . SER A 1 105 ? 33.489 6.310 -45.889 1.00 84.62 105 SER A O 1
ATOM 845 N N . LEU A 1 106 ? 33.411 7.209 -43.818 1.00 74.56 106 LEU A N 1
ATOM 846 C CA . LEU A 1 106 ? 33.830 8.572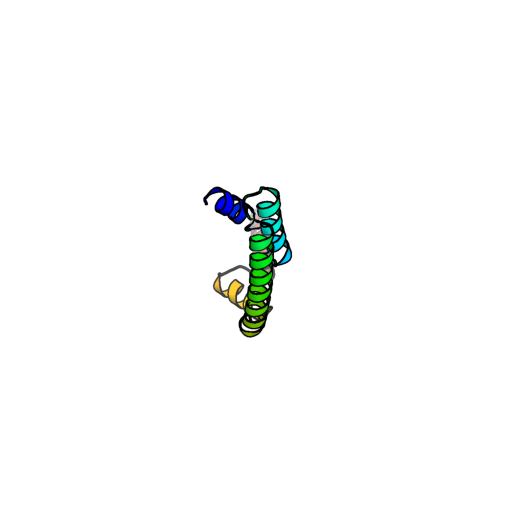 -44.159 1.00 74.56 106 LEU A CA 1
ATOM 847 C C . LEU A 1 106 ? 35.288 8.875 -43.756 1.00 74.56 106 LEU A C 1
ATOM 849 O O . LEU A 1 106 ? 35.814 9.898 -44.198 1.00 74.56 106 LEU A O 1
ATOM 853 N N . GLU A 1 107 ? 35.911 8.019 -42.938 1.00 58.47 107 GLU A N 1
ATOM 854 C CA . GLU A 1 107 ? 37.362 7.980 -42.663 1.00 58.47 107 GLU A CA 1
ATOM 855 C C . GLU A 1 107 ? 38.101 7.104 -43.685 1.00 58.47 107 GLU A C 1
ATOM 857 O O . GLU A 1 107 ? 39.230 7.490 -44.072 1.00 58.47 107 GLU A O 1
#

Foldseek 3Di:
DVVVVVVVVVPVPPDDPDLVVVLVVLVVCCVVVVDPPVRSVVVNVVSVVVCVVVVVVCVVVDPPCDPVVVVVVCVVVVHQDPVNVVVVVVVVVVVVVVVVVVVVVVD

Solvent-accessible surface area (backbone atoms only — not comparable to full-atom values): 6261 Å² total; per-residue (Å²): 112,67,65,61,51,48,56,52,59,75,32,76,82,85,55,78,96,39,71,69,62,56,44,52,53,43,50,52,34,29,75,69,67,76,33,53,72,66,59,34,51,52,51,46,52,50,50,51,51,53,49,50,56,48,48,58,52,39,70,74,68,50,73,74,88,41,76,62,57,54,50,52,53,40,59,74,67,72,57,83,48,74,64,61,51,49,54,51,49,52,52,48,54,53,49,52,52,51,52,52,54,52,54,68,71,74,113

InterPro domains:
  IPR008769 Poly granule associated [PTHR38664] (2-103)

Secondary structure (DSSP, 8-state):
-HHHHHHHHHTTTTS---HHHHHHHHHHHHHTTSS-HHHHHHHHHHHHHHHHHHHHHHHHH-----HHHHHHHHHHTTPPPHHHHHHHHHHHHHHHHHHHHHHHTT-

pLDDT: mean 76.98, std 15.1, range [45.44, 97.0]